Protein AF-A0A968MS27-F1 (afdb_monomer_lite)

Radius of gyration: 16.02 Å; chains: 1; bounding box: 33×32×37 Å

pLDDT: mean 93.91, std 3.87, range [76.81, 97.69]

Structure (mmCIF, N/CA/C/O backbone):
data_AF-A0A968MS27-F1
#
_entry.id   AF-A0A968MS27-F1
#
loop_
_atom_site.group_PDB
_atom_site.id
_atom_site.type_symbol
_atom_site.label_atom_id
_atom_site.label_alt_id
_atom_site.label_comp_id
_atom_site.label_asym_id
_atom_site.label_entity_id
_atom_site.label_seq_id
_atom_site.pdbx_PDB_ins_code
_atom_site.Cartn_x
_atom_site.Cartn_y
_atom_site.Cartn_z
_atom_site.occupancy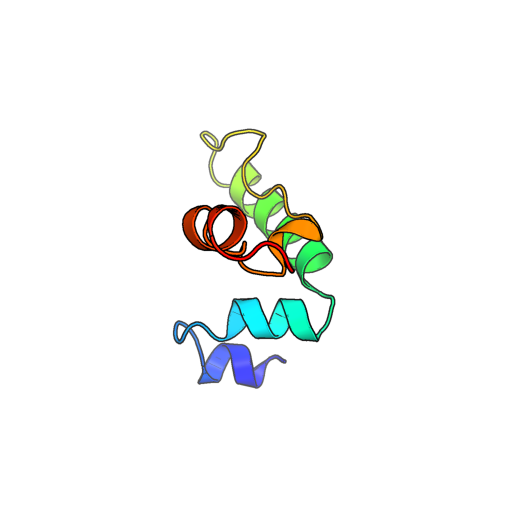
_atom_site.B_iso_or_equiv
_atom_site.auth_seq_id
_atom_site.auth_comp_id
_atom_site.auth_asym_id
_atom_site.auth_atom_id
_atom_site.pdbx_PDB_model_num
ATOM 1 N N . MET A 1 1 ? -11.602 -11.550 4.710 1.00 80.06 1 MET A N 1
ATOM 2 C CA . MET A 1 1 ? -10.411 -10.675 4.887 1.00 80.06 1 MET A CA 1
ATOM 3 C C . MET A 1 1 ? -10.343 -10.009 6.265 1.00 80.06 1 MET A C 1
ATOM 5 O O . MET A 1 1 ? -9.482 -9.157 6.441 1.00 80.06 1 MET A O 1
ATOM 9 N N . HIS A 1 2 ? -11.224 -10.329 7.221 1.00 92.44 2 HIS A N 1
ATOM 10 C CA . HIS A 1 2 ? -11.092 -9.840 8.597 1.00 92.44 2 HIS A CA 1
ATOM 11 C C . HIS A 1 2 ? -10.036 -10.657 9.352 1.00 92.44 2 HIS A C 1
ATOM 13 O O . HIS A 1 2 ? -8.993 -10.088 9.651 1.00 92.44 2 HIS A O 1
ATOM 19 N N . GLU A 1 3 ? -10.234 -11.978 9.462 1.00 96.81 3 GLU A N 1
ATOM 20 C CA . GLU A 1 3 ? -9.305 -12.927 10.111 1.00 96.81 3 GLU A CA 1
ATOM 21 C C . GLU A 1 3 ? -7.844 -12.725 9.709 1.00 96.81 3 GLU A C 1
ATOM 23 O O . GLU A 1 3 ? -7.032 -12.344 10.537 1.00 96.81 3 GLU A O 1
ATOM 28 N N . ARG A 1 4 ? -7.522 -12.794 8.411 1.00 96.50 4 ARG A N 1
ATOM 29 C CA . ARG A 1 4 ? -6.147 -12.564 7.923 1.00 96.50 4 ARG A CA 1
ATOM 30 C C . ARG A 1 4 ? -5.495 -11.255 8.383 1.00 96.50 4 ARG A C 1
ATOM 32 O O . ARG A 1 4 ? -4.279 -11.203 8.483 1.00 96.50 4 ARG A O 1
ATOM 39 N N . ARG A 1 5 ? -6.257 -10.172 8.592 1.00 95.25 5 ARG A N 1
ATOM 40 C CA . ARG A 1 5 ? -5.678 -8.902 9.074 1.00 95.25 5 ARG A CA 1
ATOM 41 C C . ARG A 1 5 ? -5.366 -8.935 10.563 1.00 95.25 5 ARG A C 1
ATOM 43 O O . ARG A 1 5 ? -4.559 -8.122 10.993 1.00 95.25 5 ARG A O 1
ATOM 50 N N . ILE A 1 6 ? -6.072 -9.776 11.309 1.00 97.25 6 ILE A N 1
ATOM 51 C CA . ILE A 1 6 ? -5.874 -9.980 12.739 1.00 97.25 6 ILE A CA 1
ATOM 52 C C . ILE A 1 6 ? -4.737 -10.978 12.934 1.00 97.25 6 ILE A C 1
ATOM 54 O O . ILE A 1 6 ? -3.763 -10.644 13.592 1.00 97.25 6 ILE A O 1
ATOM 58 N N . GLU A 1 7 ? -4.839 -12.151 12.306 1.00 97.50 7 GLU A N 1
ATOM 59 C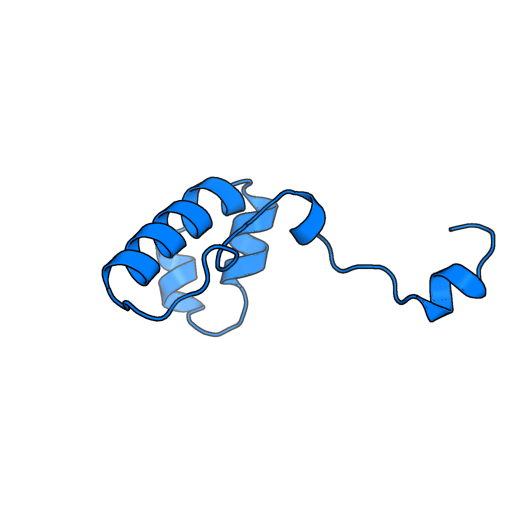 CA . GLU A 1 7 ? -3.861 -13.235 12.423 1.00 97.50 7 GLU A CA 1
ATOM 60 C C . GLU A 1 7 ? -2.474 -12.815 11.939 1.00 97.50 7 GLU A C 1
ATOM 62 O O . GLU A 1 7 ? -1.499 -13.076 12.624 1.00 97.50 7 GLU A O 1
ATOM 67 N N . LEU A 1 8 ? -2.398 -12.137 10.788 1.00 97.19 8 LEU A N 1
ATOM 68 C CA . LEU A 1 8 ? -1.137 -11.788 10.122 1.00 97.19 8 LEU A CA 1
ATOM 69 C C . LEU A 1 8 ? -0.820 -10.289 10.231 1.00 97.19 8 LEU A C 1
ATOM 71 O O . LEU A 1 8 ? -0.285 -9.661 9.302 1.00 97.19 8 LEU A O 1
ATOM 75 N N . ALA A 1 9 ? -1.256 -9.663 11.325 1.00 96.69 9 ALA A N 1
ATOM 76 C CA . ALA A 1 9 ? -0.999 -8.254 11.575 1.00 96.69 9 ALA A CA 1
ATOM 77 C C . ALA A 1 9 ? 0.514 -7.999 11.655 1.00 96.69 9 ALA A C 1
ATOM 79 O O . ALA A 1 9 ? 1.246 -8.730 12.306 1.00 96.69 9 ALA A O 1
ATOM 80 N N . PHE A 1 10 ? 0.982 -6.929 11.008 1.00 96.62 10 PHE A N 1
ATOM 81 C CA . PHE A 1 10 ? 2.394 -6.511 11.015 1.00 96.62 10 PHE A CA 1
ATOM 82 C C . PHE A 1 10 ? 3.399 -7.481 10.360 1.00 96.62 10 PHE A C 1
ATOM 84 O O . PHE A 1 10 ? 4.595 -7.217 10.381 1.00 96.62 10 PHE A O 1
ATOM 91 N N . GLU A 1 11 ? 2.926 -8.511 9.654 1.00 97.69 11 GLU A N 1
ATOM 92 C CA . GLU A 1 11 ? 3.762 -9.480 8.920 1.00 97.69 11 GLU A CA 1
ATOM 93 C C . GLU A 1 11 ? 3.923 -9.151 7.418 1.00 97.69 11 GLU A C 1
ATOM 95 O O . GLU A 1 11 ? 4.331 -9.975 6.607 1.00 97.69 11 GLU A O 1
ATOM 100 N N . GLY A 1 12 ? 3.560 -7.938 6.988 1.00 95.62 12 GLY A N 1
ATOM 101 C CA . GLY A 1 12 ? 3.750 -7.492 5.596 1.00 95.62 12 GLY A CA 1
ATOM 102 C C . GLY A 1 12 ? 2.710 -7.994 4.582 1.00 95.62 12 GLY A C 1
ATOM 103 O O . GLY A 1 12 ? 2.711 -7.566 3.429 1.00 95.62 12 GLY A O 1
ATOM 104 N N . HIS A 1 13 ? 1.740 -8.814 4.988 1.00 96.88 13 HIS A N 1
ATOM 105 C CA . HIS A 1 13 ? 0.732 -9.358 4.066 1.00 96.88 13 HIS A CA 1
ATOM 106 C C . HIS A 1 13 ? -0.271 -8.330 3.540 1.00 96.88 13 HIS A C 1
ATOM 108 O O . HIS A 1 13 ? -0.832 -8.504 2.456 1.00 96.88 13 HIS A O 1
ATOM 114 N N . ARG A 1 14 ? -0.528 -7.258 4.298 1.00 96.75 14 ARG A N 1
ATOM 115 C CA . ARG A 1 14 ? -1.650 -6.350 4.028 1.00 96.75 14 ARG A CA 1
ATOM 116 C C . ARG A 1 14 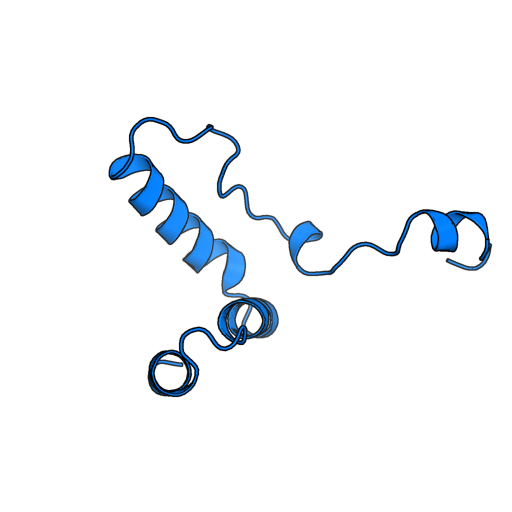? -1.579 -5.699 2.648 1.00 96.75 14 ARG A C 1
ATOM 118 O O . ARG A 1 14 ? -2.621 -5.560 2.013 1.00 96.75 14 ARG A O 1
ATOM 125 N N . TRP A 1 15 ? -0.388 -5.308 2.201 1.00 95.31 15 TRP A N 1
ATOM 126 C CA . TRP A 1 15 ? -0.205 -4.656 0.905 1.00 95.31 15 TRP A CA 1
ATOM 127 C C . TRP A 1 15 ? -0.561 -5.596 -0.250 1.00 95.31 15 TRP A C 1
ATOM 129 O O . TRP A 1 15 ? -1.463 -5.300 -1.031 1.00 95.31 15 TRP A O 1
ATOM 139 N N . LEU A 1 16 ? 0.067 -6.774 -0.295 1.00 96.00 16 LEU A N 1
ATOM 140 C CA . LEU A 1 16 ? -0.175 -7.780 -1.334 1.00 96.00 16 LEU A CA 1
ATOM 141 C C . LEU A 1 16 ? -1.631 -8.256 -1.341 1.00 96.00 16 LEU A C 1
ATOM 143 O O . LEU A 1 16 ? -2.224 -8.451 -2.399 1.00 96.00 16 LEU A O 1
ATOM 147 N N . ASP A 1 17 ? -2.238 -8.369 -0.160 1.00 97.50 17 ASP A N 1
ATOM 148 C CA . ASP A 1 17 ? -3.653 -8.681 0.011 1.00 97.50 17 ASP A CA 1
ATOM 149 C C . ASP A 1 17 ? -4.582 -7.647 -0.638 1.00 97.50 17 ASP A C 1
ATOM 151 O O . ASP A 1 17 ? -5.622 -8.011 -1.190 1.00 97.50 17 ASP A O 1
ATOM 155 N N . LEU A 1 18 ? -4.231 -6.362 -0.579 1.00 96.69 18 LEU A N 1
ATOM 156 C CA . LEU A 1 18 ? -4.979 -5.300 -1.246 1.00 96.69 18 LEU A CA 1
ATOM 157 C C . LEU A 1 18 ? -4.762 -5.324 -2.760 1.00 96.69 18 LEU A C 1
ATOM 159 O O . LEU A 1 18 ? -5.746 -5.208 -3.490 1.00 96.69 18 LEU A O 1
ATOM 163 N N . VAL A 1 19 ? -3.515 -5.510 -3.214 1.00 96.50 19 VAL A N 1
ATOM 164 C CA . VAL A 1 19 ? -3.151 -5.570 -4.643 1.00 96.50 19 VAL A CA 1
ATOM 165 C C . VAL A 1 19 ? -3.910 -6.700 -5.331 1.00 96.50 19 VAL A C 1
ATOM 167 O O . VAL A 1 19 ? -4.684 -6.450 -6.251 1.00 96.50 19 VAL A O 1
ATOM 170 N N . ARG A 1 20 ? -3.806 -7.930 -4.814 1.00 95.81 20 ARG A N 1
ATOM 171 C CA . ARG A 1 20 ? -4.444 -9.112 -5.422 1.00 95.81 20 ARG A CA 1
ATOM 172 C C . ARG A 1 20 ? -5.974 -9.091 -5.390 1.00 95.81 20 ARG A C 1
ATOM 174 O O . ARG A 1 20 ? -6.606 -9.859 -6.100 1.00 95.81 20 ARG A O 1
ATOM 181 N N . THR A 1 21 ? -6.578 -8.276 -4.522 1.00 96.44 21 THR A N 1
ATOM 182 C CA . THR A 1 21 ? -8.044 -8.149 -4.431 1.00 96.44 21 THR A CA 1
ATOM 183 C C . THR A 1 21 ? -8.585 -6.910 -5.141 1.00 96.44 21 THR A C 1
ATOM 185 O O . THR A 1 21 ? -9.790 -6.676 -5.086 1.00 96.44 21 THR A O 1
ATOM 188 N N . GLY A 1 22 ? -7.726 -6.105 -5.780 1.00 95.69 22 GLY A N 1
ATOM 189 C CA . GLY A 1 22 ? -8.130 -4.874 -6.464 1.00 95.69 22 GLY A CA 1
ATOM 190 C C . GLY A 1 22 ? 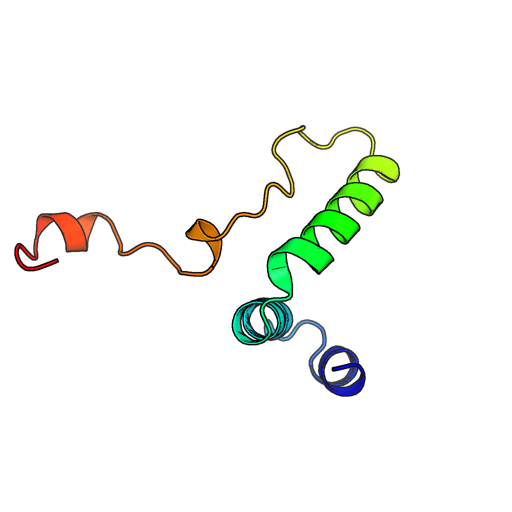-8.640 -3.777 -5.522 1.00 95.69 22 GLY A C 1
ATOM 191 O O . GLY A 1 22 ? -9.331 -2.863 -5.955 1.00 95.69 22 GLY A O 1
ATOM 192 N N . LYS A 1 23 ? -8.329 -3.851 -4.219 1.00 96.38 23 LYS A N 1
ATOM 193 C CA . LYS A 1 23 ? -8.875 -2.936 -3.194 1.00 96.38 23 LYS A CA 1
ATOM 194 C C . LYS A 1 23 ? -7.918 -1.830 -2.757 1.00 96.38 23 LYS A C 1
ATOM 196 O O . LYS A 1 23 ? -8.237 -1.082 -1.833 1.00 96.38 23 LYS A O 1
ATOM 201 N N . VAL A 1 24 ? -6.741 -1.737 -3.377 1.00 96.44 24 VAL A N 1
ATOM 202 C CA . VAL A 1 24 ? -5.686 -0.788 -2.987 1.00 96.44 24 VAL A CA 1
ATOM 203 C C . VAL A 1 24 ? -6.195 0.651 -3.015 1.00 96.44 24 VAL A C 1
ATOM 205 O O . VAL A 1 24 ? -6.147 1.317 -1.985 1.00 96.44 24 VAL A O 1
ATOM 208 N N . ILE A 1 25 ? -6.711 1.111 -4.161 1.00 96.38 25 ILE A N 1
ATOM 209 C CA . ILE A 1 25 ? -7.139 2.507 -4.352 1.00 96.38 25 ILE A CA 1
ATOM 210 C C . ILE A 1 25 ? -8.265 2.857 -3.376 1.00 96.38 25 ILE A C 1
ATOM 212 O O . ILE A 1 25 ? -8.175 3.854 -2.667 1.00 96.38 25 ILE A O 1
ATOM 216 N N . GLU A 1 26 ? -9.293 2.012 -3.269 1.00 96.56 26 GLU A N 1
ATOM 217 C CA . GLU A 1 26 ? -10.430 2.260 -2.377 1.00 96.56 26 GLU A CA 1
ATOM 218 C C . GLU A 1 26 ? -9.992 2.401 -0.908 1.00 96.56 26 GLU A C 1
ATOM 220 O O . GLU A 1 26 ? -10.370 3.349 -0.217 1.00 96.56 26 GLU A O 1
ATOM 225 N N . ILE A 1 27 ? -9.187 1.457 -0.415 1.00 96.31 27 ILE A N 1
ATOM 226 C CA . ILE A 1 27 ? -8.852 1.367 1.009 1.00 96.31 27 ILE A CA 1
ATOM 227 C C . ILE A 1 27 ? -7.757 2.364 1.391 1.00 96.31 27 ILE A C 1
ATOM 229 O O . ILE A 1 27 ? -7.876 3.021 2.427 1.00 96.31 27 ILE A O 1
ATOM 233 N N . MET A 1 28 ? -6.706 2.500 0.578 1.00 96.19 28 MET A N 1
ATOM 234 C CA . MET A 1 28 ? -5.586 3.390 0.892 1.00 96.19 28 MET A CA 1
ATOM 235 C C . MET A 1 28 ? -5.967 4.863 0.755 1.00 96.19 28 MET A C 1
ATOM 237 O O . MET A 1 28 ? -5.524 5.663 1.575 1.00 96.19 28 MET A O 1
ATOM 241 N N . THR A 1 29 ? -6.840 5.221 -0.193 1.00 95.19 29 THR A N 1
ATOM 242 C CA . THR A 1 29 ? -7.360 6.594 -0.306 1.00 95.19 29 THR A CA 1
ATOM 243 C C . THR A 1 29 ? -8.225 6.953 0.899 1.00 95.19 29 THR A C 1
ATOM 245 O O . THR A 1 29 ? -8.000 7.987 1.528 1.00 95.19 29 THR A O 1
ATOM 248 N N . LYS A 1 30 ? -9.158 6.072 1.301 1.00 96.06 30 LYS A N 1
ATOM 249 C CA . LYS A 1 30 ? -9.965 6.266 2.523 1.00 96.06 30 LYS A CA 1
ATOM 250 C C . LYS A 1 30 ? -9.083 6.421 3.765 1.00 96.06 30 LYS A C 1
ATOM 252 O O . LYS A 1 30 ? -9.327 7.296 4.594 1.00 96.06 30 LYS A O 1
ATOM 257 N N . TYR A 1 31 ? -8.040 5.599 3.885 1.00 95.50 31 TYR A N 1
ATOM 258 C CA . TYR A 1 31 ? -7.073 5.701 4.976 1.00 95.50 31 TYR A CA 1
ATOM 259 C C . TYR A 1 31 ? -6.286 7.019 4.933 1.00 95.50 31 TYR A C 1
ATOM 261 O O . TYR A 1 31 ? -6.168 7.690 5.955 1.00 95.50 31 TYR A O 1
ATOM 269 N N . GLY A 1 32 ? -5.817 7.436 3.756 1.00 94.50 32 GLY A N 1
ATOM 270 C CA . GLY A 1 32 ? -5.095 8.692 3.564 1.00 94.50 32 GLY A CA 1
ATOM 271 C C . GLY A 1 32 ? -5.909 9.921 3.962 1.00 94.50 32 GLY A C 1
ATOM 272 O O . GLY A 1 32 ? -5.380 10.797 4.639 1.00 94.50 32 GLY A O 1
ATOM 273 N N . ILE A 1 33 ? -7.203 9.961 3.624 1.00 93.50 33 ILE A N 1
ATOM 274 C CA . ILE A 1 33 ? -8.124 11.031 4.051 1.00 93.50 33 ILE A CA 1
ATOM 275 C C . ILE A 1 33 ? -8.210 11.086 5.579 1.00 93.50 33 ILE A C 1
ATOM 277 O O . ILE A 1 33 ? -8.028 12.150 6.170 1.00 93.50 33 ILE A O 1
ATOM 281 N N . LYS A 1 34 ? -8.424 9.932 6.229 1.00 95.38 34 LYS A N 1
ATOM 282 C CA . LYS A 1 34 ? -8.478 9.841 7.695 1.00 95.38 34 LYS A CA 1
ATOM 283 C C . LYS A 1 34 ? -7.189 10.364 8.330 1.00 95.38 34 LYS A C 1
ATOM 285 O O . LYS A 1 34 ? -7.243 11.190 9.234 1.00 95.38 34 LYS A O 1
ATOM 290 N N . ILE A 1 35 ? -6.035 9.926 7.836 1.00 95.06 35 ILE A N 1
ATOM 291 C CA . ILE A 1 35 ? -4.733 10.309 8.386 1.00 95.06 35 ILE A CA 1
ATOM 292 C C . ILE A 1 35 ? -4.443 11.800 8.161 1.00 95.06 35 ILE A C 1
ATOM 294 O O . ILE A 1 35 ? -4.056 12.478 9.106 1.00 95.06 35 ILE A O 1
ATOM 298 N N . LYS A 1 36 ? -4.737 12.354 6.980 1.00 92.56 36 LYS A N 1
ATOM 299 C CA . LYS A 1 36 ? -4.625 13.802 6.718 1.00 92.56 36 LYS A CA 1
ATOM 300 C C . LYS A 1 36 ? -5.543 14.644 7.610 1.00 92.56 36 LYS A C 1
ATOM 302 O O . LYS A 1 36 ? -5.145 15.718 8.035 1.00 92.56 36 LYS A O 1
ATOM 307 N N . SER A 1 37 ? -6.747 14.160 7.930 1.00 92.19 37 SER A N 1
ATOM 308 C CA . SER A 1 37 ? -7.642 14.859 8.867 1.00 92.19 37 SER A CA 1
ATOM 309 C C . SER A 1 37 ? -7.163 14.805 10.319 1.00 92.19 37 SER A C 1
ATOM 311 O O . SER A 1 37 ? -7.424 15.721 11.091 1.00 92.19 37 SER A O 1
ATOM 313 N N . GLN A 1 38 ? -6.461 13.733 10.695 1.00 94.31 38 GLN A N 1
ATOM 314 C CA . GLN A 1 38 ? -5.984 13.518 12.058 1.00 94.31 38 GLN A CA 1
ATOM 315 C C . GLN A 1 38 ? -4.655 14.237 12.328 1.00 94.31 38 GLN A C 1
ATOM 317 O O . GLN A 1 38 ? -4.407 14.663 13.453 1.00 94.31 38 GLN A O 1
ATOM 322 N N . PHE A 1 39 ? -3.801 14.376 11.312 1.00 90.06 39 PHE A N 1
ATOM 323 C CA . PHE A 1 39 ? -2.474 14.971 11.435 1.00 90.06 39 PHE A CA 1
ATOM 324 C C . PHE A 1 39 ? -2.312 16.114 10.422 1.00 90.06 39 PHE A C 1
ATOM 326 O O . PHE A 1 39 ? -2.317 15.889 9.215 1.00 90.06 39 PHE A O 1
ATOM 333 N N . GLY A 1 40 ? -2.132 17.344 10.913 1.00 76.81 40 GLY A N 1
ATOM 334 C CA . GLY A 1 40 ? -2.147 18.558 10.081 1.00 76.81 40 GLY A CA 1
ATOM 335 C C . GLY A 1 40 ? -0.928 18.780 9.173 1.00 76.81 40 GLY A C 1
ATOM 336 O O . GLY A 1 40 ? -1.011 19.570 8.241 1.00 76.81 40 GLY A O 1
ATOM 337 N N . ASN A 1 41 ? 0.184 18.068 9.391 1.00 86.12 41 ASN A N 1
ATOM 338 C CA . ASN A 1 41 ? 1.451 18.285 8.673 1.00 86.12 41 ASN A CA 1
ATOM 339 C C . ASN A 1 41 ? 1.769 17.153 7.685 1.00 86.12 41 ASN A C 1
ATOM 341 O O . ASN A 1 41 ? 2.867 16.598 7.687 1.00 86.12 41 ASN A O 1
ATOM 345 N N . ILE A 1 42 ? 0.800 16.770 6.855 1.00 91.00 42 ILE A N 1
ATOM 346 C CA . ILE A 1 42 ? 0.997 15.758 5.814 1.00 91.00 42 ILE A CA 1
ATOM 347 C C . ILE A 1 42 ? 0.933 16.437 4.447 1.00 91.00 42 ILE A C 1
ATOM 349 O O . ILE A 1 42 ? -0.045 17.111 4.138 1.00 91.00 42 ILE A O 1
ATOM 353 N N . SER A 1 43 ? 1.955 16.209 3.615 1.00 91.75 43 SER A N 1
ATOM 354 C CA . SER A 1 43 ? 1.991 16.705 2.232 1.00 91.75 43 SER A CA 1
ATOM 355 C C . SER A 1 43 ? 0.731 16.321 1.442 1.00 91.75 43 SER A C 1
ATOM 357 O O . SER A 1 43 ? 0.169 15.231 1.620 1.00 91.75 43 SER A O 1
ATOM 359 N N . SER A 1 44 ? 0.316 17.198 0.523 1.00 86.62 44 SER A N 1
ATOM 360 C CA . SER A 1 44 ? -0.776 16.945 -0.423 1.00 86.62 44 SER A CA 1
ATOM 361 C C . SER A 1 44 ? -0.571 15.643 -1.193 1.00 86.62 44 SER A C 1
ATOM 363 O O . SER A 1 44 ? -1.529 14.890 -1.379 1.00 86.62 44 SER A O 1
ATOM 365 N N . ASP A 1 45 ? 0.679 15.336 -1.536 1.00 89.56 45 ASP A N 1
ATOM 366 C CA . ASP A 1 45 ? 1.055 14.207 -2.392 1.00 89.56 45 ASP A CA 1
ATOM 367 C C . ASP A 1 45 ? 1.121 12.875 -1.635 1.00 89.56 45 ASP A C 1
ATOM 369 O O . ASP A 1 45 ? 1.161 11.796 -2.233 1.00 89.56 45 ASP A O 1
ATOM 373 N N . SER A 1 46 ? 1.089 12.919 -0.302 1.00 90.88 46 SER A N 1
ATOM 374 C CA . SER A 1 46 ? 1.033 11.718 0.526 1.00 90.88 46 SER A CA 1
ATOM 375 C C . SER A 1 46 ? -0.253 10.939 0.263 1.00 90.88 46 SER A C 1
ATOM 377 O O . SER A 1 46 ? -1.322 11.523 0.070 1.00 90.88 46 SER A O 1
ATOM 379 N N . TYR A 1 47 ? -0.17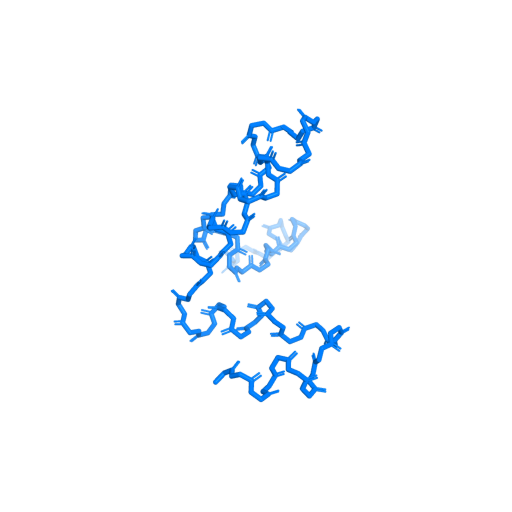2 9.609 0.320 1.00 90.38 47 TYR A N 1
ATOM 380 C CA . TYR A 1 47 ? -1.294 8.706 0.030 1.00 90.38 47 TYR A CA 1
ATOM 381 C C . TYR A 1 47 ? -1.886 8.861 -1.384 1.00 90.38 47 TYR A C 1
ATOM 383 O O . TYR A 1 47 ? -3.013 8.432 -1.620 1.00 90.38 47 TYR A O 1
ATOM 391 N N . ASN A 1 48 ? -1.137 9.433 -2.335 1.00 90.69 48 ASN A N 1
ATOM 392 C CA . ASN A 1 48 ? -1.498 9.391 -3.748 1.00 90.69 48 ASN A CA 1
ATOM 393 C C . ASN A 1 48 ? -1.198 7.994 -4.320 1.00 90.69 48 ASN A C 1
ATOM 395 O O . ASN A 1 48 ? -0.063 7.683 -4.704 1.00 90.69 48 ASN A O 1
ATOM 399 N N . VAL A 1 49 ? -2.215 7.130 -4.298 1.00 91.56 49 VAL A N 1
ATOM 400 C CA . VAL A 1 49 ? -2.112 5.737 -4.735 1.00 91.56 49 VAL A CA 1
ATOM 401 C C . VAL A 1 49 ? -2.713 5.573 -6.124 1.00 91.56 49 VAL A C 1
ATOM 403 O O . VAL A 1 49 ? -3.875 5.896 -6.348 1.00 91.56 49 VAL A O 1
ATOM 406 N N . ASN A 1 50 ? -1.914 5.039 -7.042 1.00 92.75 50 ASN A N 1
ATOM 407 C CA . ASN A 1 50 ? -2.265 4.781 -8.433 1.00 92.75 50 ASN A CA 1
ATOM 408 C C . ASN A 1 50 ? -1.821 3.363 -8.834 1.00 92.75 50 ASN A C 1
ATOM 410 O O . ASN A 1 50 ? -1.098 2.693 -8.091 1.00 92.75 50 ASN A O 1
ATOM 414 N N . GLU A 1 51 ? -2.256 2.911 -10.008 1.00 92.56 51 GLU A N 1
ATOM 415 C CA . GLU A 1 51 ? -1.984 1.553 -10.497 1.00 92.56 51 GLU A CA 1
ATOM 416 C C . GLU A 1 51 ? -0.49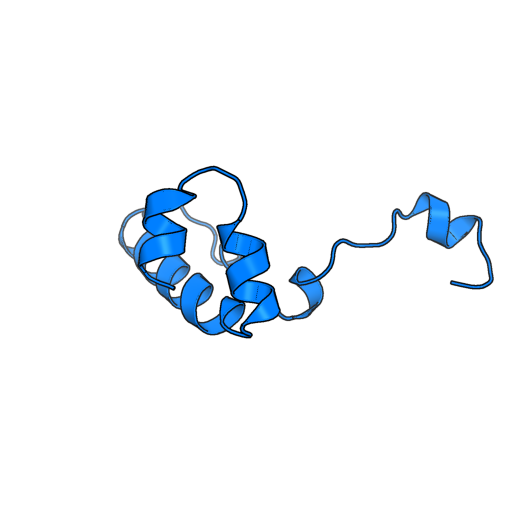3 1.295 -10.753 1.00 92.56 51 GLU A C 1
ATOM 418 O O . GLU A 1 51 ? -0.013 0.188 -10.518 1.00 92.56 51 GLU A O 1
ATOM 423 N N . SER A 1 52 ? 0.281 2.319 -11.131 1.00 92.50 52 SER A N 1
ATOM 424 C CA . SER A 1 52 ? 1.724 2.169 -11.365 1.00 92.50 52 SER A CA 1
ATOM 425 C C . SER A 1 52 ? 2.518 1.822 -10.102 1.00 92.50 52 SER A C 1
ATOM 427 O O . SER A 1 52 ? 3.631 1.316 -10.202 1.00 92.50 52 SER A O 1
ATOM 429 N N . ARG A 1 53 ? 1.952 2.036 -8.905 1.00 90.12 53 ARG A N 1
ATOM 430 C CA . ARG A 1 53 ? 2.558 1.635 -7.625 1.00 90.12 53 ARG A CA 1
ATOM 431 C C . ARG A 1 53 ? 2.267 0.187 -7.228 1.00 90.12 53 ARG A C 1
ATOM 433 O O . ARG A 1 53 ? 2.731 -0.237 -6.173 1.00 90.12 53 ARG A O 1
ATOM 440 N N . PHE A 1 54 ? 1.482 -0.569 -7.998 1.00 94.62 54 PHE A N 1
ATOM 441 C CA . PHE A 1 54 ? 1.100 -1.937 -7.613 1.00 94.62 54 PHE A CA 1
ATOM 442 C C . PHE A 1 54 ? 2.237 -2.943 -7.791 1.00 94.62 54 PHE A C 1
ATOM 444 O O . PHE A 1 54 ? 2.245 -3.977 -7.122 1.00 94.62 54 PHE A O 1
ATOM 451 N N . VAL A 1 55 ? 3.196 -2.631 -8.661 1.00 94.12 55 VAL A N 1
ATOM 452 C CA . VAL A 1 55 ? 4.344 -3.478 -8.980 1.00 94.12 55 VAL A CA 1
ATOM 453 C C . VAL A 1 55 ? 5.623 -2.728 -8.627 1.00 94.12 55 VAL A C 1
ATOM 455 O O . VAL A 1 55 ? 5.703 -1.507 -8.768 1.00 94.12 55 VAL A O 1
ATOM 458 N N . TYR A 1 56 ? 6.625 -3.456 -8.139 1.00 93.94 56 TYR A N 1
ATOM 459 C CA . TYR A 1 56 ? 7.944 -2.875 -7.929 1.00 93.94 56 TYR A CA 1
ATOM 460 C C . TYR A 1 56 ? 8.603 -2.566 -9.277 1.00 93.94 56 TYR A C 1
ATOM 462 O O . TYR A 1 56 ? 8.515 -3.384 -10.195 1.00 93.94 56 TYR A O 1
ATOM 470 N N . PRO A 1 57 ? 9.266 -1.407 -9.415 1.00 94.56 57 PRO A N 1
ATOM 471 C CA . PRO A 1 57 ? 9.954 -1.075 -10.649 1.00 94.56 57 PRO A CA 1
ATOM 472 C C . PRO A 1 57 ? 11.116 -2.039 -10.884 1.00 94.56 57 PRO A C 1
ATOM 474 O O . PRO A 1 57 ? 11.805 -2.447 -9.944 1.00 94.56 57 PRO A O 1
ATOM 477 N N . ILE A 1 58 ? 11.362 -2.350 -12.155 1.00 95.12 58 ILE A N 1
ATOM 478 C CA . ILE A 1 58 ? 12.591 -3.028 -12.558 1.00 95.12 58 ILE A CA 1
ATOM 479 C C . ILE A 1 58 ? 13.766 -2.101 -12.205 1.00 95.12 58 ILE A C 1
ATOM 481 O O . ILE A 1 58 ? 13.707 -0.903 -12.506 1.00 95.12 58 ILE A O 1
ATOM 485 N N . PRO A 1 59 ? 14.826 -2.602 -11.546 1.00 96.31 59 PRO A N 1
ATOM 486 C CA . PRO A 1 59 ? 15.991 -1.789 -11.229 1.00 96.31 59 PRO A CA 1
ATOM 487 C C . PRO A 1 59 ? 16.571 -1.124 -12.481 1.00 96.31 59 PRO A C 1
ATOM 489 O O . PRO A 1 59 ? 16.785 -1.780 -13.495 1.00 96.31 59 PRO A O 1
ATOM 492 N N . HIS A 1 60 ? 16.903 0.167 -12.398 1.00 95.94 60 HIS A N 1
ATOM 493 C CA . HIS A 1 60 ? 17.364 0.929 -13.565 1.00 95.94 60 HIS A CA 1
ATOM 494 C C . HIS A 1 60 ? 18.600 0.316 -14.248 1.00 95.94 60 HIS A C 1
ATOM 496 O O . HIS A 1 60 ? 18.700 0.295 -15.470 1.00 95.94 60 HIS A O 1
ATOM 502 N N . ARG A 1 61 ? 19.525 -0.258 -13.471 1.00 97.25 61 ARG A N 1
ATOM 503 C CA . ARG A 1 61 ? 20.690 -0.971 -14.015 1.00 97.25 61 ARG A CA 1
ATOM 504 C C . ARG A 1 61 ? 20.294 -2.095 -14.976 1.00 97.25 61 ARG A C 1
ATOM 506 O O . ARG A 1 61 ? 20.925 -2.243 -16.012 1.00 97.25 61 ARG A O 1
ATOM 513 N N . GLU A 1 62 ? 19.259 -2.854 -14.631 1.00 96.75 62 GLU A N 1
ATOM 514 C CA . GLU A 1 62 ? 18.777 -3.977 -15.436 1.00 96.75 62 GLU A CA 1
ATOM 515 C C . GLU A 1 62 ? 18.179 -3.473 -16.756 1.00 96.75 62 GLU A C 1
ATOM 517 O O . GLU A 1 62 ? 18.522 -3.987 -17.815 1.00 96.75 62 GLU A O 1
ATOM 522 N N . THR A 1 63 ? 17.434 -2.362 -16.717 1.00 95.62 63 THR A N 1
ATOM 523 C CA . THR A 1 63 ? 16.904 -1.709 -17.932 1.00 95.62 63 THR A CA 1
ATOM 524 C C . THR A 1 63 ? 17.982 -1.168 -18.879 1.00 95.62 63 THR A C 1
ATOM 526 O O . THR A 1 63 ? 17.708 -0.952 -20.051 1.00 95.62 63 THR A O 1
ATOM 529 N N . LEU A 1 64 ? 19.206 -0.922 -18.395 1.00 96.12 64 LEU A N 1
ATOM 530 C CA . LEU A 1 64 ? 20.321 -0.465 -19.236 1.00 96.12 64 LEU A CA 1
ATOM 531 C C . LEU A 1 64 ? 21.102 -1.622 -19.863 1.00 96.12 64 LEU A C 1
ATOM 533 O O . LEU A 1 64 ? 21.739 -1.445 -20.897 1.00 96.12 64 LEU A O 1
ATOM 537 N N . TRP A 1 65 ? 21.141 -2.766 -19.185 1.00 94.81 65 TRP A N 1
ATOM 538 C CA . TRP A 1 65 ? 21.999 -3.889 -19.552 1.00 94.81 65 TRP A CA 1
ATOM 539 C C . TRP A 1 65 ? 21.297 -4.920 -20.416 1.00 94.81 65 TRP A C 1
ATOM 541 O O . TRP A 1 65 ? 21.929 -5.519 -21.283 1.00 94.81 65 TRP A O 1
ATOM 551 N N . ASN A 1 66 ? 20.009 -5.127 -20.179 1.00 94.56 66 ASN A N 1
ATOM 552 C CA . ASN A 1 66 ? 19.210 -6.074 -20.922 1.00 94.56 66 ASN A CA 1
ATOM 553 C C . ASN A 1 66 ? 18.364 -5.324 -21.955 1.00 94.56 66 ASN A C 1
ATOM 555 O O . ASN A 1 66 ? 17.410 -4.638 -21.604 1.00 94.56 66 ASN A O 1
ATOM 559 N N . SER A 1 67 ? 18.741 -5.448 -23.229 1.00 92.31 67 SER A N 1
ATOM 560 C CA . SER A 1 67 ? 18.079 -4.776 -24.354 1.00 92.31 67 SER A CA 1
ATOM 561 C C . SER A 1 67 ? 16.716 -5.364 -24.732 1.00 92.31 67 SER A C 1
ATOM 563 O O . SER A 1 67 ? 16.041 -4.789 -25.579 1.00 92.31 67 SER A O 1
ATOM 565 N N . GLU A 1 68 ? 16.332 -6.503 -24.149 1.00 93.75 68 GLU A N 1
ATOM 566 C CA . GLU A 1 68 ? 15.064 -7.199 -24.420 1.00 93.75 68 GLU A CA 1
ATOM 567 C C . GLU A 1 68 ? 13.956 -6.853 -23.403 1.00 93.75 68 GLU A C 1
ATOM 569 O O . GLU A 1 68 ? 12.874 -7.443 -23.447 1.00 93.75 68 GLU A O 1
ATOM 574 N N . LEU A 1 69 ? 14.228 -5.939 -22.462 1.00 84.88 69 LEU A N 1
ATOM 575 C CA . LEU A 1 69 ? 13.241 -5.377 -21.528 1.00 84.88 69 LEU A CA 1
ATOM 576 C C . LEU A 1 69 ? 12.493 -4.195 -22.142 1.00 84.88 69 LEU A C 1
ATOM 578 O O . LEU A 1 69 ? 11.272 -4.104 -21.876 1.00 84.88 69 LEU A O 1
#

Sequence (69 aa):
MHERRIELAFEGHRWLDLVRTGKVIEIMTKYGIKIKSQFGNISSDSYNVNESRFVYPIPHRETLWNSEL

Secondary structure (DSSP, 8-state):
--HHHHHTTTSSHHHHHHHHTT-HHHHHHHHHHHHHHH-S---TTTT---GGGSSPPPPHHHHHH-TT-

Foldseek 3Di:
DVVCCVVCPPVPVPLVVCLVVVNLLVPLVVVVVVVCVVDVPDDPCPSVDDPVVSDDDDPVVCVVPDPVD